Protein AF-A0A7R9HI14-F1 (afdb_monomer)

Sequence (118 aa):
MILKNLTDNAKNLAANAKIEDMSRLFKNHMVGKQDVKSAITGVMDISKEVEKNLSPKQCAVLDVALDTIKQYFHAGGNGLKKTFLEKSSELQSLRYALSLYTQTTDTLIKTFVTSQAN

Structure (mmCIF, N/CA/C/O backbone):
data_AF-A0A7R9HI14-F1
#
_entry.id   AF-A0A7R9HI14-F1
#
loop_
_atom_site.group_PDB
_atom_site.id
_atom_site.type_symbol
_atom_site.label_atom_id
_atom_site.label_alt_id
_atom_site.label_comp_id
_atom_site.label_asym_id
_atom_site.label_entity_id
_atom_site.label_seq_id
_atom_site.pdbx_PDB_ins_code
_atom_site.Cartn_x
_atom_site.Cartn_y
_atom_site.Cartn_z
_atom_site.occupancy
_atom_site.B_iso_or_equiv
_atom_site.auth_seq_id
_atom_site.auth_comp_id
_atom_site.auth_asym_id
_atom_site.auth_atom_id
_atom_site.pdbx_PDB_model_num
ATOM 1 N N . MET A 1 1 ? -85.074 -23.108 39.319 1.00 40.97 1 MET A N 1
ATOM 2 C CA . MET A 1 1 ? -83.651 -22.752 39.127 1.00 40.97 1 MET A CA 1
ATOM 3 C C . MET A 1 1 ? -83.512 -21.245 39.333 1.00 40.97 1 MET A C 1
ATOM 5 O O . MET A 1 1 ? -84.197 -20.510 38.645 1.00 40.97 1 MET A O 1
ATOM 9 N N . ILE A 1 2 ? -82.915 -20.827 40.460 1.00 47.94 2 ILE A N 1
ATOM 10 C CA . ILE A 1 2 ? -81.661 -20.030 40.532 1.00 47.94 2 ILE A CA 1
ATOM 11 C C . ILE A 1 2 ? -81.891 -18.564 40.081 1.00 47.94 2 ILE A C 1
ATOM 13 O O . ILE A 1 2 ? -81.992 -18.309 38.894 1.00 47.94 2 ILE A O 1
ATOM 17 N N . LEU A 1 3 ? -82.227 -17.624 40.978 1.00 37.28 3 LEU A N 1
ATOM 18 C CA . LEU A 1 3 ? -81.364 -16.827 41.887 1.00 37.28 3 LEU A CA 1
ATOM 19 C C . LEU A 1 3 ? -80.654 -15.614 41.235 1.00 37.28 3 LEU A C 1
ATOM 21 O O . LEU A 1 3 ? -79.862 -15.805 40.320 1.00 37.28 3 LEU A O 1
ATOM 25 N N . LYS A 1 4 ? -80.819 -14.446 41.903 1.00 52.09 4 LYS A N 1
ATOM 26 C CA . LYS A 1 4 ? -80.035 -13.172 41.886 1.00 52.09 4 LYS A CA 1
ATOM 27 C C . LYS A 1 4 ? -80.522 -12.131 40.856 1.00 52.09 4 LYS A C 1
ATOM 29 O O . LYS A 1 4 ? -80.268 -12.301 39.677 1.00 52.09 4 LYS A O 1
ATOM 34 N N . ASN A 1 5 ? -81.343 -11.116 41.164 1.00 41.69 5 ASN A N 1
ATOM 35 C CA . ASN A 1 5 ? -81.328 -10.054 42.197 1.00 41.69 5 ASN A CA 1
ATOM 36 C C . ASN A 1 5 ? -80.062 -9.171 42.231 1.00 41.69 5 ASN A C 1
ATOM 38 O O . ASN A 1 5 ? -78.963 -9.709 42.345 1.00 41.69 5 ASN A O 1
ATOM 42 N N . LEU A 1 6 ? -80.319 -7.847 42.309 1.00 38.38 6 LEU A N 1
ATOM 43 C CA . LEU A 1 6 ? -79.455 -6.731 42.760 1.00 38.38 6 LEU A CA 1
ATOM 44 C C . LEU A 1 6 ? -78.448 -6.234 41.683 1.00 38.38 6 LEU A C 1
ATOM 46 O O . LEU A 1 6 ? -77.833 -7.041 41.009 1.00 38.38 6 LEU A O 1
ATOM 50 N N . THR A 1 7 ? -78.184 -4.944 41.439 1.00 51.44 7 THR A N 1
ATOM 51 C CA . THR A 1 7 ? -78.367 -3.762 42.284 1.00 51.44 7 THR A CA 1
ATOM 52 C C . THR A 1 7 ? -77.943 -2.486 41.529 1.00 51.44 7 THR A C 1
ATOM 54 O O . THR A 1 7 ? -77.000 -2.503 40.743 1.00 51.44 7 THR A O 1
ATOM 57 N N . ASP A 1 8 ? -78.649 -1.401 41.833 1.00 41.75 8 ASP A N 1
ATOM 58 C CA . ASP A 1 8 ? -78.204 -0.013 42.021 1.00 41.75 8 ASP A CA 1
ATOM 59 C C . ASP A 1 8 ? -77.586 0.829 40.889 1.00 41.75 8 ASP A C 1
ATOM 61 O O . ASP A 1 8 ? -76.397 0.835 40.581 1.00 41.75 8 ASP A O 1
ATOM 65 N N . ASN A 1 9 ? -78.446 1.740 40.440 1.00 50.62 9 ASN A N 1
ATOM 66 C CA . ASN A 1 9 ? -78.213 3.180 40.395 1.00 50.62 9 ASN A CA 1
ATOM 67 C C . ASN A 1 9 ? -77.180 3.694 41.434 1.00 50.62 9 ASN A C 1
ATOM 69 O O . ASN A 1 9 ? -77.528 3.932 42.587 1.00 50.62 9 ASN A O 1
ATOM 73 N N . ALA A 1 10 ? -75.930 3.931 41.024 1.00 47.06 10 ALA A N 1
ATOM 74 C CA . ALA A 1 10 ? -75.008 4.854 41.694 1.00 47.06 10 ALA A CA 1
ATOM 75 C C . ALA A 1 10 ? -73.836 5.224 40.767 1.00 47.06 10 ALA A C 1
ATOM 77 O O . ALA A 1 10 ? -73.149 4.344 40.259 1.00 47.06 10 ALA A O 1
ATOM 78 N N . LYS A 1 11 ? -73.539 6.530 40.668 1.00 45.50 11 LYS A N 1
ATOM 79 C CA . LYS A 1 11 ? -72.323 7.152 40.083 1.00 45.50 11 LYS A CA 1
ATOM 80 C C . LYS A 1 11 ? -72.370 7.622 38.621 1.00 45.50 11 LYS A C 1
ATOM 82 O O . LYS A 1 11 ? -71.388 7.481 37.903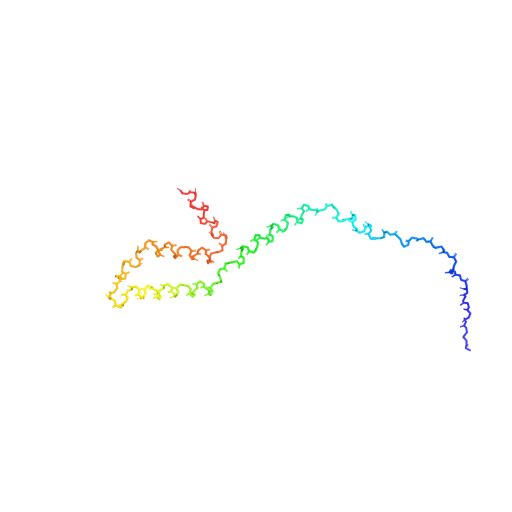 1.00 45.50 11 LYS A O 1
ATOM 87 N N . ASN A 1 12 ? -73.428 8.327 38.217 1.00 50.75 12 ASN A N 1
ATOM 88 C CA . ASN A 1 12 ? -73.313 9.305 37.117 1.00 50.75 12 ASN A CA 1
ATOM 89 C C . ASN A 1 12 ? -73.502 10.764 37.585 1.00 50.75 12 ASN A C 1
ATOM 91 O O . ASN A 1 12 ? -73.937 11.620 36.826 1.00 50.75 12 ASN A O 1
ATOM 95 N N . LEU A 1 13 ? -73.176 11.056 38.854 1.00 45.69 13 LEU A N 1
ATOM 96 C CA . LEU A 1 13 ? -73.312 12.396 39.447 1.00 45.69 13 LEU A CA 1
ATOM 97 C C . LEU A 1 13 ? -72.092 12.833 40.279 1.00 45.69 13 LEU A C 1
ATOM 99 O O . LEU A 1 13 ? -72.231 13.439 41.330 1.00 45.69 13 LEU A O 1
ATOM 103 N N . ALA A 1 14 ? -70.867 12.564 39.838 1.00 43.03 14 ALA A N 1
ATOM 104 C CA . ALA A 1 14 ? -69.699 13.127 40.518 1.00 43.03 14 ALA A CA 1
ATOM 105 C C . ALA A 1 14 ? -68.715 13.722 39.515 1.00 43.03 14 ALA A C 1
ATOM 107 O O . ALA A 1 14 ? -67.835 13.045 39.005 1.00 43.03 14 ALA A O 1
ATOM 108 N N . ALA A 1 15 ? -68.923 15.018 39.287 1.00 42.19 15 ALA A N 1
ATOM 109 C CA . ALA A 1 15 ? -67.886 16.035 39.227 1.00 42.19 15 ALA A CA 1
ATOM 110 C C . ALA A 1 15 ? -66.763 15.850 38.195 1.00 42.19 15 ALA A C 1
ATOM 112 O O . ALA A 1 15 ? -65.793 15.124 38.389 1.00 42.19 15 ALA A O 1
ATOM 113 N N . ASN A 1 16 ? -66.829 16.702 37.170 1.00 47.81 16 ASN A N 1
ATOM 114 C CA . ASN A 1 16 ? -65.743 17.627 36.843 1.00 47.81 16 ASN A CA 1
ATOM 115 C C . ASN A 1 16 ? -64.627 17.671 37.907 1.00 47.81 16 ASN A C 1
ATOM 117 O O . ASN A 1 16 ? -64.727 18.401 38.892 1.00 47.81 16 ASN A O 1
ATOM 121 N N . ALA A 1 17 ? -63.543 16.937 37.680 1.00 47.16 17 ALA A N 1
ATOM 122 C CA . ALA A 1 17 ? -62.267 17.175 38.337 1.00 47.16 17 ALA A CA 1
ATOM 123 C C . ALA A 1 17 ? -61.129 16.812 37.375 1.00 47.16 17 ALA A C 1
ATOM 125 O O . ALA A 1 17 ? -60.583 15.716 37.396 1.00 47.16 17 ALA A O 1
ATOM 126 N N . LYS A 1 18 ? -60.790 17.799 36.539 1.00 51.56 18 LYS A N 1
ATOM 127 C CA . LYS A 1 18 ? -59.467 18.014 35.939 1.00 51.56 18 LYS A CA 1
ATOM 128 C C . LYS A 1 18 ? -58.920 16.882 35.060 1.00 51.56 18 LYS A C 1
ATOM 130 O O . LYS A 1 18 ? -57.940 16.225 35.397 1.00 51.56 18 LYS A O 1
ATOM 135 N N . ILE A 1 19 ? -59.432 16.807 33.831 1.00 51.88 19 ILE A N 1
ATOM 136 C CA . ILE A 1 19 ? -58.570 16.504 32.676 1.00 51.88 19 ILE A CA 1
ATOM 137 C C . ILE A 1 19 ? -57.809 17.793 32.356 1.00 51.88 19 ILE A C 1
ATOM 139 O O . ILE A 1 19 ? -58.077 18.490 31.389 1.00 51.88 19 ILE A O 1
ATOM 143 N N . GLU A 1 20 ? -56.900 18.166 33.241 1.00 54.09 20 GLU A N 1
ATOM 144 C CA . GLU A 1 20 ? -55.900 19.173 32.949 1.00 54.09 20 GLU A CA 1
ATOM 145 C C . GLU A 1 20 ? -54.674 18.783 33.761 1.00 54.09 20 GLU A C 1
ATOM 147 O O . GLU A 1 20 ? -54.701 18.753 34.989 1.00 54.09 20 GLU A O 1
ATOM 152 N N . ASP A 1 21 ? -53.613 18.465 33.024 1.00 56.31 21 ASP A N 1
ATOM 153 C CA . ASP A 1 21 ? -52.227 18.554 33.473 1.00 56.31 21 ASP A CA 1
ATOM 154 C C . ASP A 1 21 ? -51.424 17.288 33.810 1.00 56.31 21 ASP A C 1
ATOM 156 O O . ASP A 1 21 ? -50.351 17.364 34.408 1.00 56.31 21 ASP A O 1
ATOM 160 N N . MET A 1 22 ? -51.814 16.118 33.294 1.00 48.88 22 MET A N 1
ATOM 161 C CA . MET A 1 22 ? -50.884 14.973 33.287 1.00 48.88 22 MET A CA 1
ATOM 162 C C . MET A 1 22 ? -49.721 15.174 32.294 1.00 48.88 22 MET A C 1
ATOM 164 O O . MET A 1 22 ? -48.629 14.659 32.521 1.00 48.88 22 MET A O 1
ATOM 168 N N . SER A 1 23 ? -49.884 15.989 31.240 1.00 53.78 23 SER A N 1
ATOM 169 C CA . SER A 1 23 ? -48.791 16.295 30.298 1.00 53.78 23 SER A CA 1
ATOM 170 C C . SER A 1 23 ? -47.664 17.143 30.899 1.00 53.78 23 SER A C 1
ATOM 172 O O . SER A 1 23 ? -46.510 16.938 30.519 1.00 53.78 23 SER A O 1
ATOM 174 N N . ARG A 1 24 ? -47.931 18.065 31.841 1.00 55.56 24 ARG A N 1
ATOM 175 C CA . ARG A 1 24 ? -46.843 18.809 32.510 1.00 55.56 24 ARG A CA 1
ATOM 176 C C . ARG A 1 24 ? -46.141 17.984 33.580 1.00 55.56 24 ARG A C 1
ATOM 178 O O . ARG A 1 24 ? -44.939 18.162 33.766 1.00 55.56 24 ARG A O 1
ATOM 185 N N . LEU A 1 25 ? -46.834 17.033 34.211 1.00 56.88 25 LEU A N 1
ATOM 186 C CA . LEU A 1 25 ? -46.223 16.138 35.197 1.00 56.88 25 LEU A CA 1
ATOM 187 C C . LEU A 1 25 ? -45.126 15.260 34.567 1.00 56.88 25 LEU A C 1
ATOM 189 O O . LEU A 1 25 ? -44.036 15.136 35.124 1.00 56.88 25 LEU A O 1
ATOM 193 N N . PHE A 1 26 ? -45.363 14.734 33.358 1.00 56.62 26 PHE A N 1
ATOM 194 C CA . PHE A 1 26 ? -44.337 13.991 32.613 1.00 56.62 26 PHE A CA 1
ATOM 195 C C . PHE A 1 26 ? -43.230 14.895 32.054 1.00 56.62 26 PHE A C 1
ATOM 197 O O . PHE A 1 26 ? -42.072 14.477 31.998 1.00 56.62 26 PHE A O 1
ATOM 204 N N . LYS A 1 27 ? -43.540 16.146 31.682 1.00 51.56 27 LYS A N 1
ATOM 205 C CA . LYS A 1 27 ? -42.533 17.080 31.154 1.00 51.56 27 LYS A CA 1
ATOM 206 C C . LYS A 1 27 ? -41.553 17.559 32.227 1.00 51.56 27 LYS A C 1
ATOM 208 O O . LYS A 1 27 ? -40.385 17.751 31.909 1.00 51.56 27 LYS A O 1
ATOM 213 N N . ASN A 1 28 ? -41.980 17.674 33.485 1.00 52.50 28 ASN A N 1
ATOM 214 C CA . ASN A 1 28 ? -41.122 18.160 34.570 1.00 52.50 28 ASN A CA 1
ATOM 215 C C . ASN A 1 28 ? -40.178 17.092 35.152 1.00 52.50 28 ASN A C 1
ATOM 217 O O . ASN A 1 28 ? -39.159 17.451 35.737 1.00 52.50 28 ASN A O 1
ATOM 221 N N . HIS A 1 29 ? -40.437 15.792 34.952 1.00 50.09 29 HIS A N 1
ATOM 222 C CA . HIS A 1 29 ? -39.565 14.732 35.485 1.00 50.09 29 HIS A CA 1
ATOM 223 C C . HIS A 1 29 ? -38.347 14.404 34.596 1.00 50.09 29 HIS A C 1
ATOM 225 O O . HIS A 1 29 ? -37.447 13.683 35.017 1.00 50.09 29 HIS A O 1
ATOM 231 N N . MET A 1 30 ? -38.264 14.960 33.380 1.00 47.00 30 MET A N 1
ATOM 232 C CA . MET A 1 30 ? -37.092 14.806 32.499 1.00 47.00 30 MET A CA 1
ATOM 233 C C . MET A 1 30 ? -36.194 16.053 32.431 1.00 47.00 30 MET A C 1
ATOM 235 O O . MET A 1 30 ? -35.217 16.060 31.685 1.00 47.00 30 MET A O 1
ATOM 239 N N . VAL A 1 31 ? -36.482 17.089 33.227 1.00 51.25 31 VAL A N 1
ATOM 240 C CA . VAL A 1 31 ? -35.712 18.352 33.259 1.00 51.25 31 VAL A CA 1
ATOM 241 C C . VAL A 1 31 ? -34.393 18.215 34.046 1.00 51.25 31 VAL A C 1
ATOM 243 O O . VAL A 1 31 ? -33.547 19.096 33.995 1.00 51.25 31 VAL A O 1
ATOM 246 N N . GLY A 1 32 ? -34.151 17.086 34.721 1.00 52.25 32 GLY A N 1
ATOM 247 C CA . GLY A 1 32 ? -32.987 16.900 35.602 1.00 52.25 32 GLY A CA 1
ATOM 248 C C . GLY A 1 32 ? -31.755 16.189 35.023 1.00 52.25 32 GLY A C 1
ATOM 249 O O . GLY A 1 32 ? -30.849 15.883 35.790 1.00 52.25 32 GLY A O 1
ATOM 250 N N . LYS A 1 33 ? -31.692 15.857 33.724 1.00 50.69 33 LYS A N 1
ATOM 251 C CA . LYS A 1 33 ? -30.513 15.178 33.126 1.00 50.69 33 LYS A CA 1
ATOM 252 C C . LYS A 1 33 ? -30.204 15.643 31.696 1.00 50.69 33 LYS A C 1
ATOM 254 O O . LYS A 1 33 ? -30.032 14.823 30.792 1.00 50.69 33 LYS A O 1
ATOM 259 N N . GLN A 1 34 ? -30.135 16.954 31.464 1.00 51.84 34 GLN A N 1
ATOM 260 C CA . GLN A 1 34 ? -29.615 17.474 30.188 1.00 51.84 34 GLN A CA 1
ATOM 261 C C . GLN A 1 34 ? -28.107 17.214 30.012 1.00 51.84 34 GLN A C 1
ATOM 263 O O . GLN A 1 34 ? -27.662 17.029 28.880 1.00 51.84 34 GLN A O 1
ATOM 268 N N . ASP A 1 35 ? -27.349 17.064 31.101 1.00 54.94 35 ASP A N 1
ATOM 269 C CA . ASP A 1 35 ? -25.888 16.898 31.026 1.00 54.94 35 ASP A CA 1
ATOM 270 C C . ASP A 1 35 ? -25.457 15.503 30.546 1.00 54.94 35 ASP A C 1
ATOM 272 O O . ASP A 1 35 ? -24.472 15.357 29.825 1.00 54.94 35 ASP A O 1
ATOM 276 N N . VAL A 1 36 ? -26.240 14.461 30.856 1.00 54.69 36 VAL A N 1
ATOM 277 C CA . VAL A 1 36 ? -25.934 13.082 30.433 1.00 54.69 36 VAL A CA 1
ATOM 278 C C . VAL A 1 36 ? -26.239 12.872 28.949 1.00 54.69 36 VAL A C 1
ATOM 280 O O . VAL A 1 36 ? -25.501 12.172 28.265 1.00 54.69 36 VAL A O 1
ATOM 283 N N . LYS A 1 37 ? -27.295 13.501 28.414 1.00 51.38 37 LYS A N 1
ATOM 284 C CA . LYS A 1 37 ? -27.602 13.411 26.977 1.00 51.38 37 LYS A CA 1
ATOM 285 C C . LYS A 1 37 ? -26.537 14.099 26.126 1.00 51.38 37 LYS A C 1
ATOM 287 O O . LYS A 1 37 ? -26.195 13.561 25.080 1.00 51.38 37 LYS A O 1
ATOM 292 N N . SER A 1 38 ? -25.998 15.230 26.582 1.00 54.06 38 SER A N 1
ATOM 293 C CA . SER A 1 38 ? -24.891 15.922 25.906 1.00 54.06 38 SER A CA 1
ATOM 294 C C . SER A 1 38 ? -23.613 15.073 25.911 1.00 54.06 38 SER A C 1
ATOM 296 O O . SER A 1 38 ? -23.028 14.831 24.857 1.00 54.06 38 SER A O 1
ATOM 298 N N . ALA A 1 39 ? -23.253 14.503 27.068 1.00 59.91 39 ALA A N 1
ATOM 299 C CA . ALA A 1 39 ? -22.095 13.619 27.188 1.00 59.91 39 ALA A CA 1
ATOM 300 C C . ALA A 1 39 ? -22.231 12.336 26.345 1.00 59.91 39 ALA A C 1
ATOM 302 O O . ALA A 1 39 ? -21.291 11.947 25.661 1.00 59.91 39 ALA A O 1
ATOM 303 N N . ILE A 1 40 ? -23.406 11.696 26.336 1.00 55.12 40 ILE A N 1
ATOM 304 C CA . ILE A 1 40 ? -23.646 10.477 25.544 1.00 55.12 40 ILE A CA 1
ATOM 305 C C . ILE A 1 40 ? -23.713 10.783 24.039 1.00 55.12 40 ILE A C 1
ATOM 307 O O . ILE A 1 40 ? -23.214 9.993 23.242 1.00 55.12 40 ILE A O 1
ATOM 311 N N . THR A 1 41 ? -24.270 11.931 23.639 1.00 56.25 41 THR A N 1
ATOM 312 C CA . THR A 1 41 ? -24.293 12.357 22.225 1.00 56.25 41 THR A CA 1
ATOM 313 C C . THR A 1 41 ? -22.873 12.598 21.707 1.00 56.25 41 THR A C 1
ATOM 315 O O . THR A 1 41 ? -22.534 12.107 20.635 1.00 56.25 41 THR A O 1
ATOM 318 N N . GLY A 1 42 ? -22.006 13.236 22.505 1.00 54.69 42 GLY A N 1
ATOM 319 C CA . GLY A 1 42 ? -20.592 13.413 22.155 1.00 54.69 42 GLY A CA 1
ATOM 320 C C . GLY A 1 42 ? -19.825 12.092 21.992 1.00 54.69 42 GLY A C 1
ATOM 321 O O . GLY A 1 42 ? -18.979 11.978 21.112 1.00 54.69 42 GLY A O 1
ATOM 322 N N . VAL A 1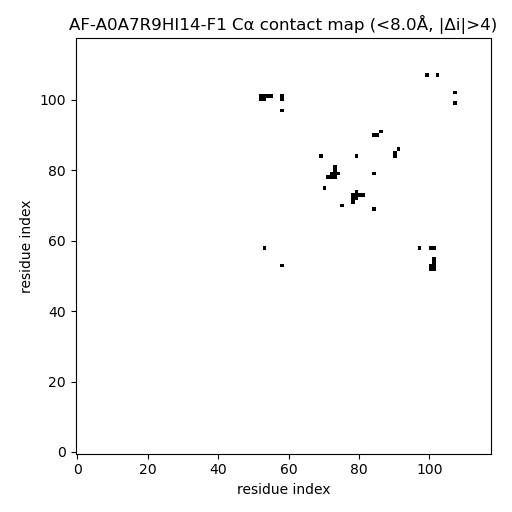 43 ? -20.153 11.059 22.779 1.00 56.78 43 VAL A N 1
ATOM 323 C CA . VAL A 1 43 ? -19.551 9.715 22.642 1.00 56.78 43 VAL A CA 1
ATOM 324 C C . VAL A 1 43 ? -20.087 8.961 21.413 1.00 56.78 43 VAL A C 1
ATOM 326 O O . VAL A 1 43 ? -19.343 8.222 20.763 1.00 56.78 43 VAL A O 1
ATOM 329 N N . MET A 1 44 ? -21.356 9.158 21.043 1.00 55.09 44 MET A N 1
ATOM 330 C CA . MET A 1 44 ? -21.918 8.576 19.815 1.00 55.09 44 MET A CA 1
ATOM 331 C C . MET A 1 44 ? -21.306 9.183 18.546 1.00 55.09 44 MET A C 1
ATOM 333 O O . MET A 1 44 ? -21.083 8.453 17.583 1.00 55.09 44 MET A O 1
ATOM 337 N N . ASP A 1 45 ? -20.967 10.475 18.544 1.00 52.22 45 ASP A N 1
ATOM 338 C CA . ASP A 1 45 ? -20.273 11.089 17.404 1.00 52.22 45 ASP A CA 1
ATOM 339 C C . ASP A 1 45 ? -18.819 10.602 17.272 1.00 52.22 45 ASP A C 1
ATOM 341 O O . ASP A 1 45 ? -18.356 10.378 16.154 1.00 52.22 45 ASP A O 1
ATOM 345 N N . ILE A 1 46 ? -18.130 10.293 18.381 1.00 54.28 46 ILE A N 1
ATOM 346 C CA . ILE A 1 46 ? -16.824 9.601 18.343 1.00 54.28 46 ILE A CA 1
ATOM 347 C C . ILE A 1 46 ? -16.956 8.217 17.686 1.00 54.28 46 ILE A C 1
ATOM 349 O O . ILE A 1 46 ? -16.074 7.787 16.945 1.00 54.28 46 ILE A O 1
ATOM 353 N N . SER A 1 47 ? -18.079 7.528 17.901 1.00 51.16 47 SER A N 1
ATOM 354 C CA . SER A 1 47 ? -18.316 6.201 17.318 1.00 51.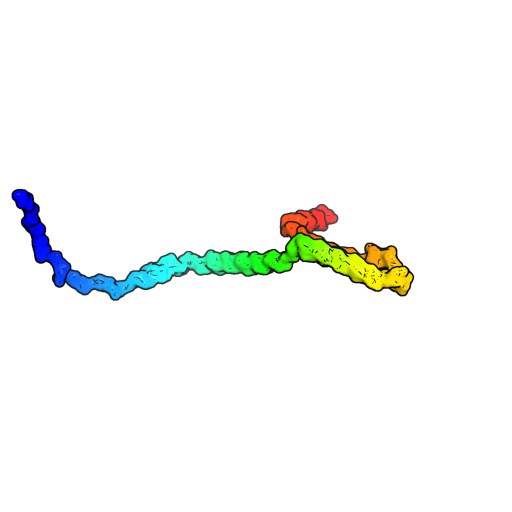16 47 SER A CA 1
ATOM 355 C C . SER A 1 47 ? -18.504 6.247 15.793 1.00 51.16 47 SER A C 1
ATOM 357 O O . SER A 1 47 ? -18.091 5.317 15.107 1.00 51.16 47 SER A O 1
ATOM 359 N N . LYS A 1 48 ? -19.020 7.349 15.230 1.00 50.09 48 LYS A N 1
ATOM 360 C CA . LYS A 1 48 ? -19.102 7.543 13.767 1.00 50.09 48 LYS A CA 1
ATOM 361 C C . LYS A 1 48 ? -17.741 7.762 13.105 1.00 50.09 48 LYS A C 1
ATOM 363 O O . LYS A 1 48 ? -17.559 7.401 11.945 1.00 50.09 48 LYS A O 1
ATOM 368 N N . GLU A 1 49 ? -16.774 8.333 13.820 1.00 50.41 49 GLU A N 1
ATOM 369 C CA . GLU A 1 49 ? -15.393 8.441 13.329 1.00 50.41 49 GLU A CA 1
ATOM 370 C C . GLU A 1 49 ? -14.678 7.072 13.361 1.00 50.41 49 GLU A C 1
ATOM 372 O O . GLU A 1 49 ? -13.845 6.791 12.501 1.00 50.41 49 GLU A O 1
ATOM 377 N N . VAL A 1 50 ? -15.070 6.174 14.277 1.00 50.84 50 VAL A N 1
ATOM 378 C CA . VAL A 1 50 ? -14.610 4.768 14.328 1.00 50.84 50 VAL A CA 1
ATOM 379 C C . VAL A 1 50 ? -15.212 3.912 13.198 1.00 50.84 50 VAL A C 1
ATOM 381 O O . VAL A 1 50 ? -14.596 2.938 12.765 1.00 50.84 50 VAL A O 1
ATOM 384 N N . GLU A 1 51 ? -16.371 4.283 12.651 1.00 50.91 51 GLU A N 1
ATOM 385 C CA . GLU A 1 51 ? -17.017 3.581 11.526 1.00 50.91 51 GLU A CA 1
ATOM 386 C C . GLU A 1 51 ? -16.369 3.848 10.153 1.00 50.91 51 GLU A C 1
ATOM 388 O O . GLU A 1 51 ? -16.706 3.181 9.176 1.00 50.91 51 GLU A O 1
ATOM 393 N N . LYS A 1 52 ? -15.395 4.766 10.056 1.00 59.38 52 LYS A N 1
ATOM 394 C CA . LYS A 1 52 ? -14.621 5.011 8.819 1.00 59.38 52 LYS A CA 1
ATOM 395 C C . LYS A 1 52 ? -13.387 4.110 8.680 1.00 59.38 52 LYS A C 1
ATOM 397 O O . LYS A 1 52 ? -12.567 4.327 7.788 1.00 59.38 52 LYS A O 1
ATOM 402 N N . ASN A 1 53 ? -13.227 3.114 9.550 1.00 67.62 53 ASN A N 1
ATOM 403 C CA . ASN A 1 53 ? -12.133 2.157 9.438 1.00 67.62 53 ASN A CA 1
ATOM 404 C C . ASN A 1 53 ? -12.354 1.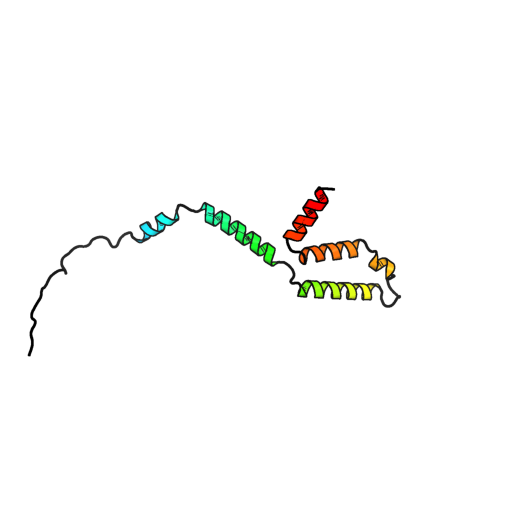215 8.251 1.00 67.62 53 ASN A C 1
ATOM 406 O O . ASN A 1 53 ? -13.450 0.701 8.021 1.00 67.62 53 ASN A O 1
ATOM 410 N N . LEU A 1 54 ? -11.290 0.981 7.488 1.00 73.94 54 LEU A N 1
ATOM 411 C CA . LEU A 1 54 ? -11.306 0.009 6.404 1.00 73.94 54 LEU A CA 1
ATOM 412 C C . LEU A 1 54 ? -11.504 -1.392 6.990 1.00 73.94 54 LEU A C 1
ATOM 414 O O . LEU A 1 54 ? -10.836 -1.790 7.943 1.00 73.94 54 LEU A O 1
ATOM 418 N N . SER A 1 55 ? -12.403 -2.174 6.399 1.00 80.50 55 SER A N 1
ATOM 419 C CA . SER A 1 55 ? -12.520 -3.589 6.750 1.00 80.50 55 SER A CA 1
ATOM 420 C C . SER A 1 55 ? -11.228 -4.343 6.394 1.00 80.50 55 SER A C 1
ATOM 422 O O . SER A 1 55 ? -10.550 -3.975 5.426 1.00 80.50 55 SER A O 1
ATOM 424 N N . PRO A 1 56 ? -10.923 -5.472 7.065 1.00 80.06 56 PRO A N 1
ATOM 425 C CA . PRO A 1 56 ? -9.758 -6.295 6.727 1.00 80.06 56 PRO A CA 1
ATOM 426 C C . PRO A 1 56 ? -9.699 -6.681 5.241 1.00 80.06 56 PRO A C 1
ATOM 428 O O . PRO A 1 56 ? -8.631 -6.716 4.634 1.00 80.06 56 PRO A O 1
ATOM 431 N N . LYS A 1 57 ? -10.868 -6.904 4.624 1.00 84.38 57 LYS A N 1
ATOM 432 C CA . LYS A 1 57 ? -10.984 -7.195 3.192 1.00 84.38 57 LYS A CA 1
ATOM 433 C C . LYS A 1 57 ? -10.577 -6.003 2.323 1.00 84.38 57 LYS A C 1
ATOM 435 O O . LYS A 1 57 ? -9.902 -6.199 1.319 1.00 84.38 57 LYS A O 1
ATOM 440 N N . GLN A 1 58 ? -10.982 -4.786 2.681 1.00 85.94 58 GLN A N 1
ATOM 441 C CA . GLN A 1 58 ? -10.602 -3.580 1.939 1.00 85.94 58 GLN A CA 1
ATOM 442 C C . GLN A 1 58 ? -9.099 -3.311 2.045 1.00 85.94 58 GLN A C 1
ATOM 444 O O . GLN A 1 58 ? -8.483 -2.980 1.037 1.00 85.94 58 GLN A O 1
ATOM 449 N N . CYS A 1 59 ? -8.491 -3.533 3.212 1.00 82.50 59 CYS A N 1
ATOM 450 C CA . CYS A 1 59 ? -7.041 -3.408 3.373 1.00 82.50 59 CYS A CA 1
ATOM 451 C C . CYS A 1 59 ? -6.278 -4.423 2.512 1.00 82.50 59 CYS A C 1
ATOM 453 O O . CYS A 1 59 ? -5.362 -4.038 1.792 1.00 82.50 59 CYS A O 1
ATOM 455 N N . ALA A 1 60 ? -6.721 -5.685 2.482 1.00 84.56 60 ALA A N 1
ATOM 456 C CA . ALA A 1 60 ? -6.129 -6.696 1.606 1.00 84.56 60 ALA A CA 1
ATOM 457 C C . ALA A 1 60 ? -6.231 -6.316 0.115 1.00 84.56 60 ALA A C 1
ATOM 459 O O . ALA A 1 60 ? -5.294 -6.531 -0.652 1.00 84.56 60 ALA A O 1
ATOM 460 N N . VAL A 1 61 ? -7.351 -5.714 -0.304 1.00 90.94 61 VAL A N 1
ATOM 461 C CA . VAL A 1 61 ? -7.509 -5.196 -1.674 1.00 90.94 61 VAL A CA 1
ATOM 462 C C . VAL A 1 61 ? -6.530 -4.052 -1.951 1.00 90.94 61 VAL A C 1
ATOM 464 O O . VAL A 1 61 ? -5.924 -4.027 -3.021 1.00 90.94 61 VAL A O 1
ATOM 467 N N . LEU A 1 62 ? -6.344 -3.127 -1.005 1.00 90.00 62 LEU A N 1
ATOM 468 C CA . LEU A 1 62 ? -5.395 -2.020 -1.150 1.00 90.00 62 LEU A CA 1
ATOM 469 C C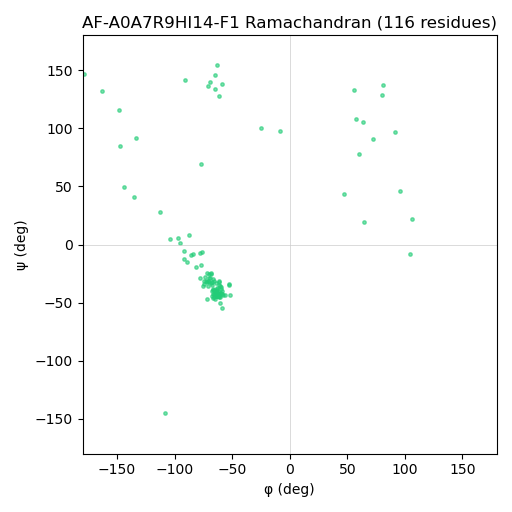 . LEU A 1 62 ? -3.948 -2.511 -1.250 1.00 90.00 62 LEU A C 1
ATOM 471 O O . LEU A 1 62 ? -3.205 -2.007 -2.088 1.00 90.00 62 LEU A O 1
ATOM 475 N N . ASP A 1 63 ? -3.558 -3.523 -0.477 1.00 87.94 63 ASP A N 1
ATOM 476 C CA . ASP A 1 63 ? -2.215 -4.104 -0.554 1.00 87.94 63 ASP A CA 1
ATOM 477 C C . ASP A 1 63 ? -1.921 -4.694 -1.943 1.00 87.94 63 ASP A C 1
ATOM 479 O O . ASP A 1 63 ? -0.873 -4.415 -2.531 1.00 87.94 63 ASP A O 1
ATOM 483 N N . VAL A 1 64 ? -2.873 -5.443 -2.510 1.00 93.12 64 VAL A N 1
ATOM 484 C CA . VAL A 1 64 ? -2.758 -5.996 -3.871 1.00 93.12 64 VAL A CA 1
ATOM 485 C C . VAL A 1 64 ? -2.750 -4.883 -4.924 1.00 93.12 64 VAL A C 1
ATOM 487 O O . VAL A 1 64 ? -1.988 -4.940 -5.895 1.00 93.12 64 VAL A O 1
ATOM 490 N N . ALA A 1 65 ? -3.569 -3.846 -4.738 1.00 94.81 65 ALA A N 1
ATOM 491 C CA . ALA A 1 65 ? -3.593 -2.690 -5.628 1.00 94.81 65 ALA A CA 1
ATOM 492 C C . ALA A 1 65 ? -2.247 -1.948 -5.624 1.00 94.81 65 ALA A C 1
ATOM 494 O O . ALA A 1 65 ? -1.739 -1.608 -6.691 1.00 94.81 65 ALA A O 1
ATOM 495 N N . LEU A 1 66 ? -1.624 -1.759 -4.456 1.00 92.62 66 LEU A N 1
ATOM 496 C CA . LEU A 1 66 ? -0.300 -1.144 -4.347 1.00 92.62 66 LEU A CA 1
ATOM 497 C C . LEU A 1 66 ? 0.780 -1.955 -5.060 1.00 92.62 66 LEU A C 1
ATOM 499 O O . LEU A 1 66 ? 1.611 -1.377 -5.761 1.00 92.62 66 LEU A O 1
ATOM 503 N N . ASP A 1 67 ? 0.760 -3.281 -4.938 1.00 92.88 67 ASP A N 1
ATOM 504 C CA . ASP A 1 67 ? 1.710 -4.125 -5.665 1.00 92.88 67 ASP A CA 1
ATOM 505 C C . ASP A 1 67 ? 1.468 -4.090 -7.179 1.00 92.88 67 ASP A C 1
ATOM 507 O O . ASP A 1 67 ? 2.420 -4.108 -7.960 1.00 92.88 67 ASP A O 1
ATOM 511 N N . THR A 1 68 ? 0.216 -3.942 -7.609 1.00 96.25 68 THR A N 1
ATOM 512 C CA . THR A 1 68 ? -0.129 -3.747 -9.024 1.00 96.25 68 THR A CA 1
ATOM 513 C C . THR A 1 68 ? 0.392 -2.403 -9.542 1.00 96.25 68 THR A C 1
ATOM 515 O O . THR A 1 68 ? 1.048 -2.347 -10.581 1.00 96.25 68 THR A O 1
ATOM 518 N N . ILE A 1 69 ? 0.188 -1.313 -8.796 1.00 95.50 69 ILE A N 1
ATOM 519 C CA . ILE A 1 69 ? 0.734 0.015 -9.124 1.00 95.50 69 ILE A CA 1
ATOM 520 C C . ILE A 1 69 ? 2.263 -0.050 -9.222 1.00 95.50 69 ILE A C 1
ATOM 522 O O . ILE A 1 69 ? 2.853 0.457 -10.176 1.00 95.50 69 ILE A O 1
ATOM 526 N N . LYS A 1 70 ? 2.919 -0.744 -8.288 1.00 94.50 70 LYS A N 1
ATOM 527 C CA . LYS A 1 70 ? 4.369 -0.967 -8.311 1.00 94.50 70 LYS A CA 1
ATOM 528 C C . LYS A 1 70 ? 4.821 -1.690 -9.586 1.00 94.50 70 LYS A C 1
ATOM 530 O O . LYS A 1 70 ? 5.839 -1.322 -10.171 1.00 94.50 70 LYS A O 1
ATOM 535 N N . GLN A 1 71 ? 4.062 -2.684 -10.052 1.00 96.19 71 GLN A N 1
ATOM 536 C CA . GLN A 1 71 ? 4.340 -3.364 -11.322 1.00 96.19 71 GLN A CA 1
ATOM 537 C C . GLN A 1 71 ? 4.230 -2.417 -12.521 1.00 96.19 71 GLN A C 1
ATOM 539 O O . GLN A 1 71 ? 5.087 -2.479 -13.405 1.00 96.19 71 GLN A O 1
ATOM 544 N N . TYR A 1 72 ? 3.247 -1.510 -12.530 1.00 97.56 72 TYR A N 1
ATOM 545 C CA . TYR A 1 72 ? 3.135 -0.480 -13.566 1.00 97.56 72 TYR A CA 1
ATOM 546 C C . TYR A 1 72 ? 4.339 0.464 -13.573 1.00 97.56 72 TYR A C 1
ATOM 548 O O . TYR A 1 72 ? 4.902 0.709 -14.636 1.00 97.56 72 TYR A O 1
ATOM 556 N N . PHE A 1 73 ? 4.803 0.919 -12.405 1.00 96.88 73 PHE A N 1
ATOM 557 C CA . PHE A 1 73 ? 6.024 1.728 -12.314 1.00 96.88 73 PHE A CA 1
ATOM 558 C C . PHE A 1 73 ? 7.281 0.971 -12.749 1.00 96.88 73 PHE A C 1
ATOM 560 O O . PHE A 1 73 ? 8.195 1.580 -13.300 1.00 96.88 73 PHE A O 1
ATOM 567 N N . HIS A 1 74 ? 7.348 -0.341 -12.514 1.00 97.19 74 HIS A N 1
ATOM 568 C CA . HIS A 1 74 ? 8.450 -1.180 -12.986 1.00 97.19 74 HIS A CA 1
ATOM 569 C C . HIS A 1 74 ? 8.403 -1.420 -14.507 1.00 97.19 74 HIS A C 1
ATOM 571 O O . HIS A 1 74 ? 9.450 -1.592 -15.132 1.00 97.19 74 HIS A O 1
ATOM 577 N N . ALA A 1 75 ? 7.206 -1.453 -15.104 1.00 97.12 75 ALA A N 1
ATOM 578 C CA . ALA A 1 75 ? 6.966 -1.604 -16.543 1.00 97.12 75 ALA A CA 1
ATOM 579 C C . ALA A 1 75 ? 7.789 -2.734 -17.203 1.00 97.12 75 ALA A C 1
ATOM 581 O O . ALA A 1 75 ? 8.396 -2.557 -18.259 1.00 97.12 75 ALA A O 1
ATOM 582 N N . GLY A 1 76 ? 7.875 -3.895 -16.544 1.00 93.19 76 GLY A N 1
ATOM 583 C CA . GLY A 1 76 ? 8.624 -5.051 -17.060 1.00 93.19 76 GLY A CA 1
ATOM 584 C C . GLY A 1 76 ? 10.140 -4.843 -17.195 1.00 93.19 76 GLY A C 1
ATOM 585 O O . GLY A 1 76 ? 10.782 -5.595 -17.916 1.00 93.19 76 GLY A O 1
ATOM 586 N N . GLY A 1 77 ? 10.715 -3.851 -16.509 1.00 94.19 77 GLY A N 1
ATOM 587 C CA . GLY A 1 77 ? 12.139 -3.499 -16.582 1.00 94.19 77 GLY A CA 1
ATOM 588 C C . GLY A 1 77 ? 12.426 -2.241 -17.403 1.00 94.19 77 GLY A C 1
ATOM 589 O O . GLY A 1 77 ? 13.548 -1.746 -17.364 1.00 94.19 77 GLY A O 1
ATOM 590 N N . ASN A 1 78 ? 11.416 -1.693 -18.087 1.00 97.06 78 ASN A N 1
ATOM 591 C CA . ASN A 1 78 ? 11.519 -0.424 -18.815 1.00 97.06 78 ASN A CA 1
ATOM 592 C C . ASN A 1 78 ? 11.248 0.803 -17.929 1.00 97.06 78 ASN A C 1
ATOM 594 O O . ASN A 1 78 ? 11.417 1.934 -18.376 1.00 97.06 78 ASN A O 1
ATOM 598 N N . GLY A 1 79 ? 10.786 0.587 -16.695 1.00 96.56 79 GLY A N 1
ATOM 599 C CA . GLY A 1 79 ? 10.480 1.636 -15.731 1.00 96.56 79 GLY A CA 1
ATOM 600 C C . GLY A 1 79 ? 11.490 1.704 -14.586 1.00 96.56 79 GLY A C 1
ATOM 601 O O . GLY A 1 79 ? 12.689 1.473 -14.749 1.00 96.56 79 GLY A O 1
ATOM 602 N N . LEU A 1 80 ? 11.000 2.029 -13.392 1.00 96.44 80 LEU A N 1
ATOM 603 C CA . LEU A 1 80 ? 11.823 2.137 -12.191 1.00 96.44 80 LEU A CA 1
ATOM 604 C C . LEU A 1 80 ? 12.339 0.763 -11.747 1.00 96.44 80 LEU A C 1
ATOM 606 O O . LEU A 1 80 ? 11.611 -0.230 -11.748 1.00 96.44 80 LEU A O 1
ATOM 610 N N . LYS A 1 81 ? 13.600 0.705 -11.298 1.00 96.38 81 LYS A N 1
ATOM 611 C CA . LYS A 1 81 ? 14.184 -0.528 -10.745 1.00 96.38 81 LYS A CA 1
ATOM 612 C C . LYS A 1 81 ? 13.371 -1.002 -9.540 1.00 96.38 81 LYS A C 1
ATOM 614 O O . LYS A 1 81 ? 13.058 -0.207 -8.655 1.00 96.38 81 LYS A O 1
ATOM 619 N N . LYS A 1 82 ? 13.136 -2.316 -9.433 1.00 93.31 82 LYS A N 1
ATOM 620 C CA . LYS A 1 82 ? 12.444 -2.910 -8.271 1.00 93.31 82 LYS A CA 1
ATOM 621 C C . LYS A 1 82 ? 13.077 -2.492 -6.947 1.00 93.31 82 LYS A C 1
ATOM 623 O O . LYS A 1 82 ? 12.373 -2.109 -6.028 1.00 93.31 82 LYS A O 1
ATOM 628 N N . THR A 1 83 ? 14.407 -2.494 -6.869 1.00 94.25 83 THR A N 1
ATOM 629 C CA . THR A 1 83 ? 15.138 -2.110 -5.653 1.00 94.25 83 THR A CA 1
ATOM 630 C C . THR A 1 83 ? 14.886 -0.670 -5.221 1.00 94.25 83 THR A C 1
ATOM 632 O O . THR A 1 83 ? 14.915 -0.397 -4.027 1.00 94.25 83 THR A O 1
ATOM 635 N N . PHE A 1 84 ? 14.644 0.239 -6.168 1.00 95.12 84 PHE A N 1
ATOM 636 C CA . PHE A 1 84 ? 14.289 1.622 -5.868 1.00 95.12 84 PHE A CA 1
ATOM 637 C C . PHE A 1 84 ? 12.865 1.705 -5.316 1.00 95.12 84 PHE A C 1
ATOM 639 O O . PHE A 1 84 ? 12.649 2.313 -4.274 1.00 95.12 84 PHE A O 1
ATOM 646 N N . LEU A 1 85 ? 11.916 1.025 -5.966 1.00 94.00 85 LEU A N 1
ATOM 647 C CA . LEU A 1 85 ? 10.521 0.988 -5.526 1.00 94.00 85 LEU A CA 1
ATOM 648 C C . LEU A 1 85 ? 10.369 0.356 -4.135 1.00 94.00 85 LEU A C 1
ATOM 650 O O . LEU A 1 85 ? 9.673 0.911 -3.297 1.00 94.00 85 LEU A O 1
ATOM 654 N N . GLU A 1 86 ? 11.054 -0.756 -3.855 1.00 91.06 86 GLU A N 1
ATOM 655 C CA . GLU A 1 86 ? 10.986 -1.431 -2.547 1.00 91.06 86 GLU A CA 1
ATOM 656 C C . GLU A 1 86 ? 11.600 -0.602 -1.405 1.00 91.06 86 GLU A C 1
ATOM 658 O O . GLU A 1 86 ? 11.170 -0.703 -0.255 1.00 91.06 86 GLU A O 1
ATOM 663 N N . LYS A 1 87 ? 12.600 0.234 -1.713 1.00 94.06 87 LYS A N 1
ATOM 664 C CA . LYS A 1 87 ? 13.293 1.086 -0.734 1.00 94.06 87 LYS A CA 1
ATOM 665 C C . LYS A 1 87 ? 12.740 2.512 -0.649 1.00 94.06 87 LYS A C 1
ATOM 667 O O . LYS A 1 87 ? 13.285 3.309 0.109 1.00 94.06 87 LYS A O 1
ATOM 672 N N . SER A 1 88 ? 11.704 2.849 -1.417 1.00 94.25 88 SER A N 1
ATOM 673 C CA . SER A 1 88 ? 11.109 4.191 -1.416 1.00 94.25 88 SER A CA 1
ATOM 674 C C . SER A 1 88 ? 10.545 4.536 -0.036 1.00 94.25 88 SER A C 1
ATOM 676 O O . SER A 1 88 ? 9.743 3.788 0.528 1.00 94.25 88 SER A O 1
ATOM 678 N N . SER A 1 89 ? 10.943 5.696 0.489 1.00 93.50 89 SER A N 1
ATOM 679 C CA . SER A 1 89 ? 10.409 6.269 1.728 1.00 93.50 89 SER A CA 1
ATOM 680 C C . SER A 1 89 ? 8.906 6.509 1.639 1.00 93.50 89 SER A C 1
ATOM 682 O O . SER A 1 89 ? 8.183 6.281 2.607 1.00 93.50 89 SER A O 1
ATOM 684 N N . GLU A 1 90 ? 8.426 6.918 0.468 1.00 92.88 90 GLU A N 1
ATOM 685 C CA . GLU A 1 90 ? 7.019 7.192 0.196 1.00 92.88 90 GLU A CA 1
ATOM 686 C C . GLU A 1 90 ? 6.199 5.900 0.253 1.00 92.88 90 GLU A C 1
ATOM 688 O O . GLU A 1 90 ? 5.145 5.867 0.888 1.00 92.88 90 GLU A O 1
ATOM 693 N N . LEU A 1 91 ? 6.701 4.811 -0.343 1.00 90.94 91 LEU A N 1
ATOM 694 C CA . LEU A 1 91 ? 6.029 3.513 -0.292 1.00 90.94 91 LEU A CA 1
ATOM 695 C C . LEU A 1 91 ? 5.987 2.950 1.136 1.00 90.94 91 LEU A C 1
ATOM 697 O O . LEU A 1 91 ? 4.954 2.430 1.560 1.00 90.94 91 LEU A O 1
ATOM 701 N N . GLN A 1 92 ? 7.090 3.066 1.881 1.00 90.25 92 GLN A N 1
ATOM 702 C CA . GLN A 1 92 ? 7.153 2.626 3.278 1.00 90.25 92 GLN A CA 1
ATOM 703 C C . GLN A 1 92 ? 6.203 3.439 4.166 1.00 90.25 92 GLN A C 1
ATOM 705 O O . GLN A 1 92 ? 5.444 2.866 4.947 1.00 90.25 92 GLN A O 1
ATOM 710 N N . SER A 1 93 ? 6.176 4.765 3.997 1.00 91.94 93 SER A N 1
ATOM 711 C CA . SER A 1 93 ? 5.246 5.652 4.702 1.00 91.94 93 SER A CA 1
ATOM 712 C C . SER A 1 93 ? 3.786 5.300 4.403 1.00 91.94 93 SER A C 1
ATOM 714 O O . SER A 1 93 ? 2.969 5.219 5.320 1.00 91.94 93 SER A O 1
ATOM 716 N N . LEU A 1 94 ? 3.462 5.002 3.142 1.00 89.25 94 LEU A N 1
ATOM 717 C CA . LEU A 1 94 ? 2.116 4.608 2.736 1.00 89.25 94 LEU A CA 1
ATOM 718 C C . LEU A 1 9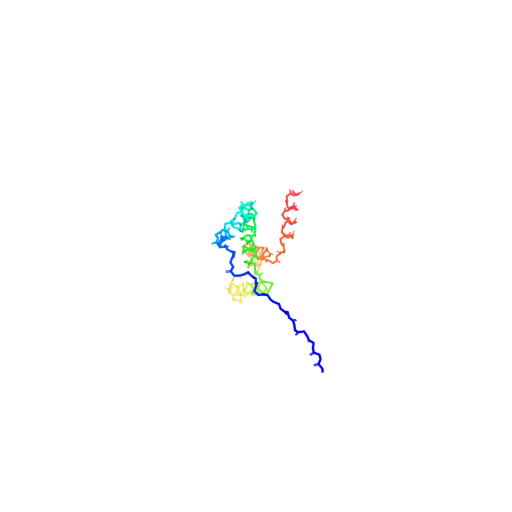4 ? 1.688 3.260 3.333 1.00 89.25 94 LEU A C 1
ATOM 720 O O . LEU A 1 94 ? 0.579 3.146 3.854 1.00 89.25 94 LEU A O 1
ATOM 724 N N . ARG A 1 95 ? 2.562 2.244 3.302 1.00 86.19 95 ARG A N 1
ATOM 725 C CA . ARG A 1 95 ? 2.298 0.941 3.944 1.00 86.19 95 ARG A CA 1
ATOM 726 C C . ARG A 1 95 ? 2.105 1.099 5.449 1.00 86.19 95 ARG A C 1
ATOM 728 O O . ARG A 1 95 ? 1.191 0.496 6.009 1.00 86.19 95 ARG A O 1
ATOM 735 N N . TYR A 1 96 ? 2.910 1.946 6.090 1.00 85.50 96 TYR A N 1
ATOM 736 C CA . TYR A 1 96 ? 2.733 2.267 7.500 1.00 85.50 96 TYR A CA 1
ATOM 737 C C . TYR A 1 96 ? 1.365 2.907 7.757 1.00 85.50 96 TYR A C 1
ATOM 739 O O . TYR A 1 96 ? 0.619 2.396 8.587 1.00 85.50 96 TYR A O 1
ATOM 747 N N . ALA A 1 97 ? 0.985 3.940 7.000 1.00 84.50 97 ALA A N 1
ATOM 748 C CA . ALA A 1 97 ? -0.318 4.590 7.133 1.00 84.50 97 ALA A CA 1
ATOM 749 C C . ALA A 1 97 ? -1.484 3.599 6.982 1.00 84.50 97 ALA A C 1
ATOM 751 O O . ALA A 1 97 ? -2.399 3.612 7.800 1.00 84.50 97 ALA A O 1
ATOM 752 N N . LEU A 1 98 ? -1.427 2.693 5.999 1.00 81.31 98 LEU A N 1
ATOM 753 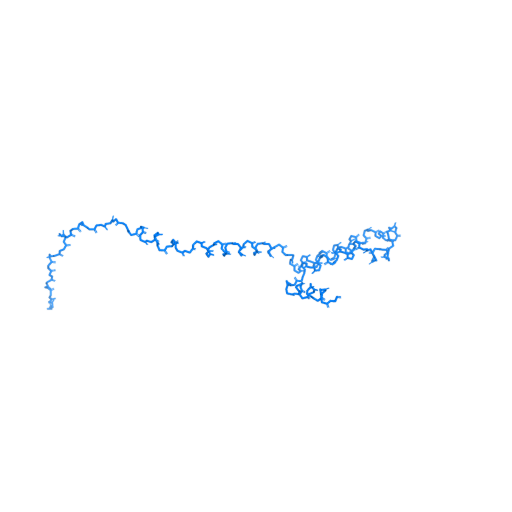C CA . LEU A 1 98 ? -2.434 1.642 5.809 1.00 81.31 98 LEU A CA 1
ATOM 754 C C . LEU A 1 98 ? -2.493 0.658 6.982 1.00 81.31 98 LEU A C 1
ATOM 756 O O . LEU A 1 98 ? -3.584 0.258 7.389 1.00 81.31 98 LEU A O 1
ATOM 760 N N . SER A 1 99 ? -1.344 0.309 7.566 1.00 78.88 99 SER A N 1
ATOM 761 C CA . SER A 1 99 ? -1.291 -0.593 8.720 1.00 78.88 99 SER A CA 1
ATOM 762 C C . SER A 1 99 ? -2.036 -0.031 9.934 1.00 78.88 99 SER A C 1
ATOM 764 O O . SER A 1 99 ? -2.663 -0.796 10.669 1.00 78.88 99 SER A O 1
ATOM 766 N N . LEU A 1 100 ? -2.062 1.297 10.103 1.00 79.75 100 LEU A N 1
ATOM 767 C CA . LEU A 1 100 ? -2.788 1.946 11.197 1.00 79.75 100 LEU A CA 1
ATOM 768 C C . LEU A 1 100 ? -4.305 1.748 11.072 1.00 79.75 100 LEU A C 1
ATOM 770 O O . LEU A 1 100 ? -4.975 1.596 12.086 1.00 79.75 100 LEU A O 1
ATOM 774 N N . TYR A 1 101 ? -4.832 1.655 9.846 1.00 73.94 101 TYR A N 1
ATOM 775 C CA . TYR A 1 101 ? -6.248 1.350 9.596 1.00 73.94 101 TYR A CA 1
ATOM 776 C C . TYR A 1 101 ? -6.595 -0.132 9.788 1.00 73.94 101 TYR A C 1
ATOM 778 O O . TYR A 1 101 ? -7.765 -0.476 9.921 1.00 73.94 101 TYR A O 1
ATOM 786 N N . THR A 1 102 ? -5.595 -1.021 9.796 1.00 66.00 102 THR A N 1
ATOM 787 C CA . THR A 1 102 ? -5.778 -2.456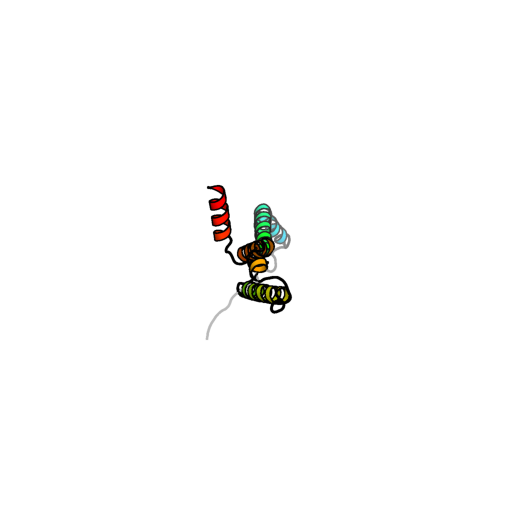 10.093 1.00 66.00 102 THR A CA 1
ATOM 788 C C . THR A 1 102 ? -5.601 -2.795 11.568 1.00 66.00 102 THR A C 1
ATOM 790 O O . THR A 1 102 ? -5.916 -3.910 11.985 1.00 66.00 102 THR A O 1
ATOM 793 N N . GLN A 1 103 ? -5.059 -1.865 12.356 1.00 66.50 103 GLN A N 1
ATOM 794 C CA . GLN A 1 103 ? -4.705 -2.113 13.743 1.00 66.50 103 GLN A CA 1
ATOM 795 C C . GLN A 1 103 ? -5.859 -1.764 14.678 1.00 66.50 103 GLN A C 1
ATOM 797 O O . GLN A 1 103 ? -6.550 -0.762 14.509 1.00 66.50 103 GLN A O 1
ATOM 802 N N . THR A 1 104 ? -6.042 -2.580 15.714 1.00 66.25 104 THR A N 1
ATOM 803 C CA . THR A 1 104 ? -6.954 -2.209 16.798 1.00 66.25 104 THR A CA 1
ATOM 804 C C . THR A 1 104 ? -6.406 -0.982 17.526 1.00 66.25 104 THR A C 1
ATOM 806 O O . THR A 1 104 ? -5.191 -0.838 17.687 1.00 66.25 104 THR A O 1
ATOM 809 N N . THR A 1 105 ? -7.293 -0.112 18.011 1.00 72.56 105 THR A N 1
ATOM 810 C CA . THR A 1 105 ? -6.916 1.091 18.770 1.00 72.56 105 THR A CA 1
ATOM 811 C C . THR A 1 105 ? -5.989 0.769 19.949 1.00 72.56 105 THR A C 1
ATOM 813 O O . THR A 1 105 ? -5.070 1.532 20.226 1.00 72.56 105 THR A O 1
ATOM 816 N N . ASP A 1 106 ? -6.162 -0.391 20.589 1.00 55.34 106 ASP A N 1
ATOM 817 C CA . ASP A 1 106 ? -5.309 -0.873 21.683 1.00 55.34 106 ASP A CA 1
ATOM 818 C C . ASP A 1 106 ? -3.847 -1.082 21.248 1.00 55.34 106 ASP A C 1
ATOM 820 O O . ASP A 1 106 ? -2.910 -0.647 21.920 1.00 55.34 106 ASP A O 1
ATOM 824 N N . THR A 1 107 ? -3.639 -1.667 20.064 1.00 73.00 107 THR A N 1
ATOM 825 C CA . THR A 1 107 ? -2.292 -1.870 19.512 1.00 73.00 107 THR A CA 1
ATOM 826 C C . THR A 1 107 ? -1.635 -0.534 19.158 1.00 73.00 107 THR A C 1
ATOM 828 O O . THR A 1 107 ? -0.467 -0.329 19.490 1.00 73.00 107 THR A O 1
ATOM 831 N N . LEU A 1 108 ? -2.398 0.411 18.595 1.00 76.81 108 LEU A N 1
ATOM 832 C CA . LEU A 1 108 ? -1.905 1.755 18.276 1.00 76.81 108 LEU A CA 1
ATOM 833 C C . LEU A 1 108 ? -1.483 2.517 19.533 1.00 76.81 108 LEU A C 1
ATOM 835 O O . LEU A 1 108 ? -0.409 3.117 19.562 1.00 76.81 108 LEU A O 1
ATOM 839 N N . ILE A 1 109 ? -2.300 2.453 20.588 1.00 78.19 109 ILE A N 1
ATOM 840 C CA . ILE A 1 109 ? -1.994 3.058 21.887 1.00 78.19 109 ILE A CA 1
ATOM 841 C C . ILE A 1 109 ? -0.729 2.430 22.473 1.00 78.19 109 ILE A C 1
ATOM 843 O O . ILE A 1 109 ? 0.162 3.152 22.918 1.00 78.19 109 ILE A O 1
ATOM 847 N N . LYS A 1 110 ? -0.599 1.100 22.433 1.00 76.25 110 LYS A N 1
ATOM 848 C CA . LYS A 1 110 ? 0.591 0.402 22.931 1.00 76.25 110 LYS A CA 1
ATOM 849 C C . LYS A 1 110 ? 1.854 0.813 22.177 1.00 76.25 110 LYS A C 1
ATOM 851 O O . LYS A 1 110 ? 2.879 1.069 22.811 1.00 76.25 110 LYS A O 1
ATOM 856 N N . THR A 1 111 ? 1.793 0.903 20.850 1.00 81.50 111 THR A N 1
ATOM 857 C CA . THR A 1 111 ? 2.911 1.370 20.020 1.00 81.50 111 THR A CA 1
ATOM 858 C C . THR A 1 111 ? 3.265 2.820 20.335 1.00 81.50 111 THR A C 1
ATOM 860 O O . THR A 1 111 ? 4.442 3.121 20.526 1.00 81.50 111 THR A O 1
ATOM 863 N N . PHE A 1 112 ? 2.267 3.699 20.468 1.00 84.88 112 PHE A N 1
ATOM 864 C CA . PHE A 1 112 ? 2.481 5.091 20.855 1.00 84.88 112 PHE A CA 1
ATOM 865 C C . PHE A 1 112 ? 3.175 5.189 22.218 1.00 84.88 112 PHE A C 1
ATOM 867 O O . PHE A 1 112 ? 4.260 5.755 22.299 1.00 84.88 112 PHE A O 1
ATOM 874 N N . VAL A 1 113 ? 2.631 4.564 23.266 1.00 86.69 113 VAL A N 1
ATOM 875 C CA . VAL A 1 113 ? 3.214 4.587 24.620 1.00 86.69 113 VAL A CA 1
ATOM 876 C C . VAL A 1 113 ? 4.637 4.021 24.629 1.00 86.69 113 VAL A C 1
ATOM 878 O O . VAL A 1 113 ? 5.529 4.615 25.226 1.00 86.69 113 VAL A O 1
ATOM 881 N N . THR A 1 114 ? 4.879 2.919 23.914 1.00 85.69 114 THR A N 1
ATOM 882 C CA . THR A 1 114 ? 6.217 2.309 23.801 1.00 85.69 114 THR A CA 1
ATOM 883 C C . THR A 1 114 ? 7.214 3.240 23.108 1.00 85.69 114 THR A C 1
ATOM 885 O O . THR A 1 114 ? 8.373 3.296 23.507 1.00 85.69 114 THR A O 1
ATOM 888 N N . SER A 1 115 ? 6.774 3.994 22.095 1.00 88.44 115 SER A N 1
ATOM 889 C CA . SER A 1 115 ? 7.620 4.973 21.400 1.00 88.44 115 SER A CA 1
ATOM 890 C C . SER A 1 115 ? 8.003 6.177 22.262 1.00 88.44 115 SER A C 1
ATOM 892 O O . SER A 1 115 ? 9.005 6.808 21.970 1.00 88.44 115 SER A O 1
ATOM 894 N N . GLN A 1 116 ? 7.206 6.505 23.287 1.00 80.25 116 GLN A N 1
ATOM 895 C CA . GLN A 1 116 ? 7.472 7.618 24.208 1.00 80.25 116 GLN A CA 1
ATOM 896 C C . GLN A 1 116 ? 8.331 7.201 25.413 1.00 80.25 116 GLN A C 1
ATOM 898 O O . GLN A 1 116 ? 8.813 8.058 26.148 1.00 80.25 116 GLN A O 1
ATOM 903 N N . ALA A 1 117 ? 8.469 5.894 25.660 1.00 78.56 117 ALA A N 1
ATOM 904 C CA . ALA A 1 117 ? 9.253 5.341 26.765 1.00 78.56 117 ALA A CA 1
ATOM 905 C C . ALA A 1 117 ? 10.717 5.032 26.386 1.00 78.56 117 ALA A C 1
ATOM 907 O O . ALA A 1 117 ? 11.495 4.647 27.260 1.00 78.56 117 ALA A O 1
ATOM 908 N N . ASN A 1 118 ? 11.069 5.191 25.107 1.00 51.09 118 ASN A N 1
ATOM 909 C CA . ASN A 1 118 ? 12.432 5.182 24.567 1.00 51.09 118 ASN A CA 1
ATOM 910 C C . ASN A 1 118 ? 12.801 6.587 24.091 1.00 51.09 118 ASN A C 1
ATOM 912 O O . ASN A 1 118 ? 14.012 6.893 24.095 1.00 51.09 118 ASN A O 1
#

Nearest PDB structures (foldseek):
  6a30-assembly1_A  TM=9.148E-01  e=4.823E-05  Rattus norvegicus

InterPro domains:
  IPR010439 MUN domain [PF06292] (37-112)
  IPR014772 Mammalian uncoordinated homology 13, domain 2 [PS51259] (1-112)
  IPR027080 Protein Unc-13 [PTHR10480] (4-117)

pLDDT: mean 70.39, std 19.44, range [37.28, 97.56]

Radius of gyration: 35.21 Å; Cα contacts (8 Å, |Δi|>4): 26; chains: 1; bounding box: 99×42×62 Å

Solvent-accessible surface area (backbone atoms only — not comparable to full-atom values): 7441 Å² total; per-residue (Å²): 134,86,88,83,84,88,82,76,97,79,84,93,81,77,71,96,73,71,100,68,60,71,70,55,60,62,57,62,73,64,70,84,54,66,68,58,54,53,54,50,50,57,54,53,55,54,48,58,64,60,67,72,53,56,51,73,66,53,50,53,51,49,54,55,50,51,54,50,52,51,47,60,50,20,47,92,74,79,42,51,56,67,73,55,60,76,66,30,67,67,55,53,52,50,54,51,58,53,48,58,49,73,47,55,71,68,58,54,50,52,51,51,56,55,62,73,76,108

Foldseek 3Di:
DDDDDDDDDDDPDDDDDDPPDPVVVVVVVPPPDPPVVVVVVVVVVVVVVVVPQDDPVRLVVVVVVLVVVLCVQCVVVPHDDPVCVVPDPVNVVVVVVSVVSVDDPVVVVVVVVVVVVD

Mean predicted aligned error: 18.6 Å

Secondary structure (DSSP, 8-st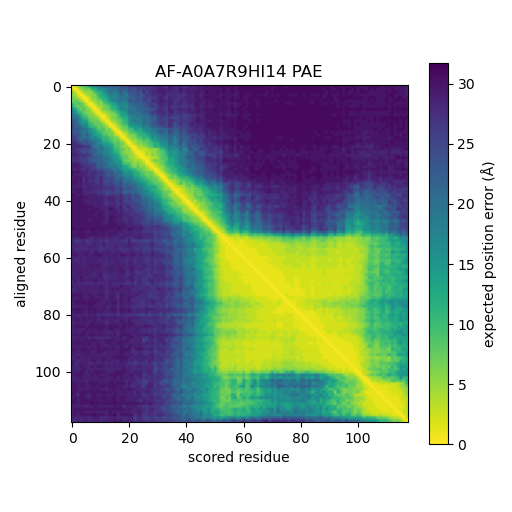ate):
-----------S---------HHHHHHHTTTT-HHHHHHHHHHHHHHHHHTTSPPHHHHHHHHHHHHHHHHHHHGGGTSS-HHHHHT-HHHHHHHHHHHHHHS-HHHHHHHHHHHH--

Organism: Timema poppense (NCBI:txid170557)